Protein AF-A0A0P9PN88-F1 (afdb_monomer_lite)

Secondary structure (DSSP, 8-state):
----------------STTS------HHHHHHHHHHHHHHHHHTTHHHHHHHHHHS---SHHHHHHHHHHHHHHHHHHHHHHHHHHH-TT--SSHHHHHHHHHHHTHHHHHHHHHHHHHHHH-SS--HHHHHHHHHHHHHHHHHTT----

Organism: NCBI:txid317659

pLDDT: mean 83.41, std 21.28, range [32.78, 98.62]

InterPro domains:
  IPR007780 NAD-glutamate dehydrogenase, bacteria [PTHR43403] (40-148)
  IPR048381 NAD-specific glutamate dehydrogenase, C-terminal [PF21074] (40-139)

Foldseek 3Di:
DDDDDPPPDPPCPPPPPPPPPPDPDDPVVVVVLVVLLVLLCVVLVVVVVLVVLVPDDDPDPVSVVLSVSLNVLSSVLSVLLSVLLVPPPPADPDSNRSNVVSCVVLVVLSVQLVVLVVVVVPDPDDDSVSSVVSSVSSNVSSVVSVPDDD

Structure (mmCIF, N/CA/C/O backbone):
data_AF-A0A0P9PN88-F1
#
_entry.id   AF-A0A0P9PN88-F1
#
loop_
_atom_site.group_PDB
_atom_site.id
_atom_site.type_symbol
_atom_site.label_atom_id
_atom_site.label_alt_id
_atom_site.label_comp_id
_atom_site.label_asym_id
_atom_site.label_entity_id
_atom_site.label_seq_id
_atom_site.pdbx_PDB_ins_code
_atom_site.Cartn_x
_atom_site.Cartn_y
_atom_site.Cartn_z
_atom_site.occupancy
_atom_site.B_iso_or_equiv
_atom_site.auth_seq_id
_atom_site.auth_comp_id
_atom_site.auth_asym_id
_atom_site.auth_atom_id
_atom_site.pdbx_PDB_model_num
ATOM 1 N N . THR A 1 1 ? 8.823 7.599 50.286 1.00 41.50 1 THR A N 1
ATOM 2 C CA . THR A 1 1 ? 7.514 7.494 49.605 1.00 41.50 1 THR A CA 1
ATOM 3 C C . THR A 1 1 ? 7.696 8.053 48.212 1.00 41.50 1 THR A C 1
ATOM 5 O O . THR A 1 1 ? 7.601 9.258 48.009 1.00 41.50 1 THR A O 1
ATOM 8 N N . GLU A 1 2 ? 8.183 7.211 47.304 1.00 35.75 2 GLU A N 1
ATOM 9 C CA . GLU A 1 2 ? 8.768 7.644 46.033 1.00 35.75 2 GLU A CA 1
ATOM 10 C C . GLU A 1 2 ? 7.750 7.696 44.894 1.00 35.75 2 GLU A C 1
ATOM 12 O O . GLU A 1 2 ? 6.739 6.997 44.873 1.00 35.75 2 GLU A O 1
ATOM 17 N N . ARG A 1 3 ? 8.028 8.629 43.986 1.00 38.16 3 ARG A N 1
ATOM 18 C CA . ARG A 1 3 ? 7.167 9.147 42.932 1.00 38.16 3 ARG A CA 1
ATOM 19 C C . ARG A 1 3 ? 7.143 8.171 41.755 1.00 38.16 3 ARG A C 1
ATOM 21 O O . ARG A 1 3 ? 8.181 7.931 41.151 1.00 38.16 3 ARG A O 1
ATOM 28 N N . PHE A 1 4 ? 5.960 7.696 41.368 1.00 42.62 4 PHE A N 1
ATOM 29 C CA . PHE A 1 4 ? 5.752 7.086 40.052 1.00 42.62 4 PHE A CA 1
ATOM 30 C C . PHE A 1 4 ? 5.740 8.191 38.990 1.00 42.62 4 PHE A C 1
ATOM 32 O O . PHE A 1 4 ? 4.725 8.833 38.717 1.00 42.62 4 PHE A O 1
ATOM 39 N N . THR A 1 5 ? 6.907 8.449 38.415 1.00 45.62 5 THR A N 1
ATOM 40 C CA . THR A 1 5 ? 7.059 9.207 37.178 1.00 45.62 5 THR A CA 1
ATOM 41 C C . THR A 1 5 ? 6.416 8.418 36.037 1.00 45.62 5 THR A C 1
ATOM 43 O O . THR A 1 5 ? 6.749 7.261 35.793 1.00 45.62 5 THR A O 1
ATOM 46 N N . ARG A 1 6 ? 5.462 9.039 35.327 1.00 41.97 6 ARG A N 1
ATOM 47 C CA . ARG A 1 6 ? 4.918 8.518 34.065 1.00 41.97 6 ARG A CA 1
ATOM 48 C C . ARG A 1 6 ? 6.066 8.362 33.071 1.00 41.97 6 ARG A C 1
ATOM 50 O O . ARG A 1 6 ? 6.491 9.336 32.451 1.00 41.97 6 ARG A O 1
ATOM 57 N N . GLN A 1 7 ? 6.547 7.140 32.909 1.00 38.25 7 GLN A N 1
ATOM 58 C CA . GLN A 1 7 ? 7.427 6.771 31.817 1.00 38.25 7 GLN A CA 1
ATOM 59 C C . GLN A 1 7 ? 6.564 6.759 30.548 1.00 38.25 7 GLN A C 1
ATOM 61 O O . GLN A 1 7 ? 5.828 5.814 30.277 1.00 38.25 7 GLN A O 1
ATOM 66 N N . ARG A 1 8 ? 6.576 7.872 29.804 1.00 41.56 8 ARG A N 1
ATOM 67 C CA . ARG A 1 8 ? 6.151 7.895 28.401 1.00 41.56 8 ARG A CA 1
ATOM 68 C C . ARG A 1 8 ? 7.091 6.937 27.670 1.00 41.56 8 ARG A C 1
ATOM 70 O O . ARG A 1 8 ? 8.232 7.299 27.400 1.00 41.56 8 ARG A O 1
ATOM 77 N N . LEU A 1 9 ? 6.641 5.709 27.422 1.00 37.56 9 LEU A N 1
ATOM 78 C CA . LEU A 1 9 ? 7.325 4.811 26.498 1.00 37.56 9 LEU A CA 1
ATOM 79 C C . LEU A 1 9 ? 7.391 5.528 25.139 1.00 37.56 9 LEU A C 1
ATOM 81 O O . LEU A 1 9 ? 6.346 5.984 24.661 1.00 37.56 9 LEU A O 1
ATOM 85 N N . PRO A 1 10 ? 8.573 5.693 24.527 1.00 37.22 10 PRO A N 1
ATOM 86 C CA . PRO A 1 10 ? 8.638 6.165 23.160 1.00 37.22 10 PRO A CA 1
ATOM 87 C C . PRO A 1 10 ? 8.051 5.056 22.285 1.00 37.22 10 PRO A C 1
ATOM 89 O O . PRO A 1 10 ? 8.602 3.960 22.211 1.00 37.22 10 PRO A O 1
ATOM 92 N N . VAL A 1 11 ? 6.915 5.322 21.639 1.00 45.56 11 VAL A N 1
ATOM 93 C CA . VAL A 1 11 ? 6.531 4.533 20.469 1.00 45.56 11 VAL A CA 1
ATOM 94 C C . VAL A 1 11 ? 7.600 4.846 19.433 1.00 45.56 11 VAL A C 1
ATOM 96 O O . VAL A 1 11 ? 7.681 5.973 18.943 1.00 45.56 11 VAL A O 1
ATOM 99 N N . VAL A 1 12 ? 8.496 3.892 19.197 1.00 43.44 12 VAL A N 1
ATOM 100 C CA . VAL A 1 12 ? 9.536 3.991 18.176 1.00 43.44 12 VAL A CA 1
ATOM 101 C C . VAL A 1 12 ? 8.835 3.882 16.823 1.00 43.44 12 VAL A C 1
ATOM 103 O O . VAL A 1 12 ? 8.759 2.815 16.229 1.00 43.44 12 VAL A O 1
ATOM 106 N N . PHE A 1 13 ? 8.252 4.988 16.363 1.00 45.16 13 PHE A N 1
ATOM 107 C CA . PHE A 1 13 ? 7.887 5.156 14.965 1.00 45.16 13 PHE A CA 1
ATOM 108 C C . PHE A 1 13 ? 9.185 5.393 14.207 1.00 45.16 13 PHE A C 1
ATOM 110 O O . PHE A 1 13 ? 9.856 6.410 14.402 1.00 45.16 13 PHE A O 1
ATOM 117 N N . HIS A 1 14 ? 9.577 4.415 13.398 1.00 41.38 14 HIS A N 1
ATOM 118 C CA . HIS A 1 14 ? 10.781 4.452 12.584 1.00 41.38 14 HIS A CA 1
ATOM 119 C C . HIS A 1 14 ? 10.613 5.500 11.469 1.00 41.38 14 HIS A C 1
ATOM 121 O O . HIS A 1 14 ? 10.381 5.177 10.311 1.00 41.38 14 HIS A O 1
ATOM 127 N N . ARG A 1 15 ? 10.719 6.793 11.802 1.00 45.56 15 ARG A N 1
ATOM 128 C CA . ARG A 1 15 ? 10.891 7.862 10.810 1.00 45.56 15 ARG A CA 1
ATOM 129 C C . ARG A 1 15 ? 12.302 7.761 10.241 1.00 45.56 15 ARG A C 1
ATOM 131 O O . ARG A 1 15 ? 13.207 8.425 10.733 1.00 45.56 15 ARG A O 1
ATOM 138 N N . GLN A 1 16 ? 12.498 6.929 9.224 1.00 39.25 16 GLN A N 1
ATOM 139 C CA . GLN A 1 16 ? 13.748 6.918 8.456 1.00 39.25 16 GLN A CA 1
ATOM 140 C C . GLN A 1 16 ? 13.543 7.192 6.960 1.00 39.25 16 GLN A C 1
ATOM 142 O O . GLN A 1 16 ? 14.419 6.933 6.145 1.00 39.25 16 GLN A O 1
ATOM 147 N N . THR A 1 17 ? 12.407 7.779 6.582 1.00 44.31 17 THR A N 1
ATOM 148 C CA . THR A 1 17 ? 12.044 7.990 5.170 1.00 44.31 17 THR A CA 1
ATOM 149 C C . THR A 1 17 ? 11.971 9.460 4.756 1.00 44.31 17 THR A C 1
ATOM 151 O O . THR A 1 17 ? 11.864 9.749 3.567 1.00 44.31 17 THR A O 1
ATOM 154 N N . ALA A 1 18 ? 12.111 10.405 5.693 1.00 37.12 18 ALA A N 1
ATOM 155 C CA . ALA A 1 18 ? 12.059 11.836 5.383 1.00 37.12 18 ALA A CA 1
ATOM 156 C C . ALA A 1 18 ? 13.317 12.369 4.665 1.00 37.12 18 ALA A C 1
ATOM 158 O O . ALA A 1 18 ? 13.242 13.415 4.030 1.00 37.12 18 ALA A O 1
ATOM 159 N N . ASP A 1 19 ? 14.447 11.656 4.716 1.00 36.88 19 ASP A N 1
ATOM 160 C CA . ASP A 1 19 ? 15.732 12.171 4.209 1.00 36.88 19 ASP A CA 1
ATOM 161 C C . ASP A 1 19 ? 16.070 11.729 2.771 1.00 36.88 19 ASP A C 1
ATOM 163 O O . ASP A 1 19 ? 17.021 12.222 2.171 1.00 36.88 19 ASP A O 1
ATOM 167 N N . LEU A 1 20 ? 15.283 10.830 2.165 1.00 41.12 20 LEU A N 1
ATOM 168 C CA . LEU A 1 20 ? 15.579 10.302 0.823 1.00 41.12 20 LEU A CA 1
ATOM 169 C C . LEU A 1 20 ? 14.996 11.128 -0.335 1.00 41.12 20 LEU A C 1
ATOM 171 O O . LEU A 1 20 ? 15.210 10.763 -1.490 1.00 41.12 20 LEU A O 1
ATOM 175 N N . LEU A 1 21 ? 14.288 12.236 -0.073 1.00 47.75 21 LEU A N 1
ATOM 176 C CA . LEU A 1 21 ? 13.632 13.000 -1.145 1.00 47.75 21 LEU A CA 1
ATOM 177 C C . LEU A 1 21 ? 13.856 14.515 -1.151 1.00 47.75 21 LEU A C 1
ATOM 179 O O . LEU A 1 21 ? 13.232 15.200 -1.961 1.00 47.75 21 LEU A O 1
ATOM 183 N N . GLN A 1 22 ? 14.766 15.066 -0.345 1.00 44.34 22 GLN A N 1
ATOM 184 C CA . GLN A 1 22 ? 15.138 16.476 -0.506 1.00 44.34 22 GLN A CA 1
ATOM 185 C C . GLN A 1 22 ? 16.145 16.634 -1.661 1.00 44.34 22 GLN A C 1
ATOM 187 O O . GLN A 1 22 ? 17.302 17.001 -1.475 1.00 44.34 22 GLN A O 1
ATOM 192 N N . VAL A 1 23 ? 15.705 16.347 -2.889 1.00 46.97 23 VAL A N 1
ATOM 193 C CA . VAL A 1 23 ? 16.434 16.754 -4.094 1.00 46.97 23 VAL A CA 1
ATOM 194 C C . VAL A 1 23 ? 16.028 18.202 -4.380 1.00 46.97 23 VAL A C 1
ATOM 196 O O . VAL A 1 23 ? 14.855 18.431 -4.681 1.00 46.97 23 VAL A O 1
ATOM 199 N N . PRO A 1 24 ? 16.928 19.203 -4.316 1.00 39.47 24 PRO A N 1
ATOM 200 C CA . PRO A 1 24 ? 16.623 20.513 -4.871 1.00 39.47 24 PRO A CA 1
ATOM 201 C C . PRO A 1 24 ? 16.484 20.343 -6.389 1.00 39.47 24 PRO A C 1
ATOM 203 O O . PRO A 1 24 ? 17.463 20.238 -7.126 1.00 39.47 24 PRO A O 1
ATOM 206 N N . GLY A 1 25 ? 15.242 20.214 -6.844 1.00 53.19 25 GLY A N 1
ATOM 207 C CA . GLY A 1 25 ? 14.872 19.979 -8.231 1.00 53.19 25 GLY A CA 1
ATOM 208 C C . GLY A 1 25 ? 13.934 21.072 -8.719 1.00 53.19 25 GLY A C 1
ATOM 209 O O . GLY A 1 25 ? 13.107 21.585 -7.972 1.00 53.19 25 GLY A O 1
ATOM 210 N N . ASN A 1 26 ? 14.077 21.441 -9.987 1.00 65.81 26 ASN A N 1
ATOM 211 C CA . ASN A 1 26 ? 13.123 22.296 -10.684 1.00 65.81 26 ASN A CA 1
ATOM 212 C C . ASN A 1 26 ? 11.687 21.737 -10.576 1.00 65.81 26 ASN A C 1
ATOM 214 O O . ASN A 1 26 ? 11.486 20.524 -10.541 1.00 65.81 26 ASN A O 1
ATOM 218 N N . VAL A 1 27 ? 10.691 22.631 -10.588 1.00 70.31 27 VAL A N 1
ATOM 219 C CA . VAL A 1 27 ? 9.254 22.297 -10.463 1.00 70.31 27 VAL A CA 1
ATOM 220 C C . VAL A 1 27 ? 8.826 21.183 -11.428 1.00 70.31 27 VAL A C 1
ATOM 222 O O . VAL A 1 27 ? 8.039 20.321 -11.055 1.00 70.31 27 VAL A O 1
ATOM 225 N N . GLN A 1 28 ? 9.409 21.137 -12.631 1.00 62.59 28 GLN A N 1
ATOM 226 C CA . GLN A 1 28 ? 9.116 20.097 -13.618 1.00 62.59 28 GLN A CA 1
ATOM 227 C C . GLN A 1 28 ? 9.527 18.688 -13.160 1.00 62.59 28 GLN A C 1
ATOM 229 O O . GLN A 1 28 ? 8.744 17.763 -13.307 1.00 62.59 28 GLN A O 1
ATOM 234 N N . ARG A 1 29 ? 10.711 18.502 -12.553 1.00 67.44 29 ARG A N 1
ATOM 235 C CA . ARG A 1 29 ? 11.129 17.172 -12.061 1.00 67.44 29 ARG A CA 1
ATOM 236 C C . ARG A 1 29 ? 10.285 16.706 -10.879 1.00 67.44 29 ARG A C 1
ATOM 238 O O . ARG A 1 29 ? 10.087 15.505 -10.729 1.00 67.44 29 ARG A O 1
ATOM 245 N N . ALA A 1 30 ? 9.806 17.639 -10.055 1.00 65.56 30 ALA A N 1
ATOM 246 C CA . ALA A 1 30 ? 8.870 17.327 -8.980 1.00 65.56 30 ALA A CA 1
ATOM 247 C C . ALA A 1 30 ? 7.515 16.873 -9.549 1.00 65.56 30 ALA A C 1
ATOM 249 O O . ALA A 1 30 ? 7.039 15.804 -9.178 1.00 65.56 30 ALA A O 1
ATOM 250 N N . ALA A 1 31 ? 6.965 17.613 -10.518 1.00 66.12 31 ALA A N 1
ATOM 251 C CA . ALA A 1 31 ? 5.720 17.253 -11.198 1.00 66.12 31 ALA A CA 1
ATOM 252 C C . ALA A 1 31 ? 5.823 15.899 -11.925 1.00 66.12 31 ALA A C 1
ATOM 254 O O . ALA A 1 31 ? 4.955 15.045 -11.768 1.00 66.12 31 ALA A O 1
ATOM 255 N N . ASP A 1 32 ? 6.917 15.651 -12.652 1.00 76.94 32 ASP A N 1
ATOM 256 C CA . ASP A 1 32 ? 7.159 14.364 -13.315 1.00 76.94 32 ASP A CA 1
ATOM 257 C C . ASP A 1 32 ? 7.247 13.212 -12.293 1.00 76.94 32 ASP A C 1
ATOM 259 O O . ASP A 1 32 ? 6.801 12.095 -12.559 1.00 76.94 32 ASP A O 1
ATOM 263 N N . GLY A 1 33 ? 7.817 13.477 -11.112 1.00 78.88 33 GLY A N 1
ATOM 264 C CA . GLY A 1 33 ? 7.874 12.532 -9.997 1.00 78.88 33 GLY A CA 1
ATOM 265 C C . GLY A 1 33 ? 6.495 12.193 -9.430 1.00 78.88 33 GLY A C 1
ATOM 266 O O . GLY A 1 33 ? 6.193 11.017 -9.229 1.00 78.88 33 GLY A O 1
ATOM 267 N N . GLU A 1 34 ? 5.644 13.198 -9.226 1.00 79.19 34 GLU A N 1
ATOM 268 C CA . GLU A 1 34 ? 4.265 13.017 -8.755 1.00 79.19 34 GLU A CA 1
ATOM 269 C C . GLU A 1 34 ? 3.409 12.240 -9.759 1.00 79.19 34 GLU A C 1
ATOM 271 O O . GLU A 1 34 ? 2.661 11.350 -9.359 1.00 79.19 34 GLU A O 1
ATOM 276 N N . VAL A 1 35 ? 3.566 12.506 -11.062 1.00 84.12 35 VAL A N 1
ATOM 277 C CA . VAL A 1 35 ? 2.885 11.739 -12.117 1.00 84.12 35 VAL A CA 1
ATOM 278 C C . VAL A 1 35 ? 3.290 10.266 -12.047 1.00 84.12 35 VAL A C 1
ATOM 280 O O . VAL A 1 35 ? 2.430 9.394 -11.980 1.00 84.12 35 VAL A O 1
ATOM 283 N N . ARG A 1 36 ? 4.592 9.966 -11.966 1.00 88.50 36 ARG A N 1
ATOM 284 C CA . ARG A 1 36 ? 5.088 8.578 -11.865 1.00 88.50 36 ARG A CA 1
ATOM 285 C C . ARG A 1 36 ? 4.548 7.859 -10.628 1.00 88.50 36 ARG A C 1
ATOM 287 O O . ARG A 1 36 ? 4.122 6.709 -10.732 1.00 88.50 36 ARG A O 1
ATOM 294 N N . LEU A 1 37 ? 4.529 8.544 -9.484 1.00 89.06 37 LEU A N 1
ATOM 295 C CA . LEU A 1 37 ? 3.949 8.026 -8.246 1.00 89.06 37 LEU A CA 1
ATOM 296 C C . LEU A 1 37 ? 2.446 7.748 -8.423 1.00 89.06 37 LEU A C 1
ATOM 298 O O . LEU A 1 37 ? 1.963 6.688 -8.021 1.00 89.06 37 LEU A O 1
ATOM 302 N N . GLY A 1 38 ? 1.715 8.662 -9.067 1.00 89.44 38 GLY A N 1
ATOM 303 C CA . GLY A 1 38 ? 0.290 8.532 -9.374 1.00 89.44 38 GLY A CA 1
ATOM 304 C C . GLY A 1 38 ? -0.045 7.355 -10.297 1.00 89.44 38 GLY A C 1
ATOM 305 O O . GLY A 1 38 ? -1.027 6.651 -10.046 1.00 89.44 38 GLY A O 1
ATOM 306 N N . ASN A 1 39 ? 0.785 7.081 -11.309 1.00 94.12 39 ASN A N 1
ATOM 307 C CA . ASN A 1 39 ? 0.597 5.941 -12.215 1.00 94.12 39 ASN A CA 1
ATOM 308 C C . ASN A 1 39 ? 0.718 4.608 -11.460 1.00 94.12 39 ASN A C 1
ATOM 310 O O . ASN A 1 39 ? -0.147 3.743 -11.599 1.00 94.12 39 ASN A O 1
ATOM 314 N N . VAL A 1 40 ? 1.731 4.467 -10.594 1.00 96.06 40 VAL A N 1
ATOM 315 C CA . VAL A 1 40 ? 1.878 3.294 -9.711 1.00 96.06 40 VAL A CA 1
ATOM 316 C C . VAL A 1 40 ? 0.677 3.164 -8.776 1.00 96.06 40 VAL A C 1
ATOM 318 O O . VAL A 1 40 ? 0.105 2.082 -8.645 1.00 96.06 40 VAL A O 1
ATOM 321 N N . GLY A 1 41 ? 0.266 4.275 -8.158 1.00 96.06 41 GLY A N 1
ATOM 322 C CA . GLY A 1 41 ? -0.864 4.293 -7.234 1.00 96.06 41 GLY A CA 1
ATOM 323 C C . GLY A 1 41 ? -2.172 3.844 -7.881 1.00 96.06 41 GLY A C 1
ATOM 324 O O . GLY A 1 41 ? -2.942 3.107 -7.267 1.00 96.06 41 GLY A O 1
ATOM 325 N N . SER A 1 42 ? -2.384 4.235 -9.137 1.00 95.94 42 SER A N 1
ATOM 326 C CA . SER A 1 42 ? -3.558 3.851 -9.922 1.00 95.94 42 SER A CA 1
ATOM 327 C C . SER A 1 42 ? -3.504 2.383 -10.352 1.00 95.94 42 SER A C 1
ATOM 329 O O . SER A 1 42 ? -4.480 1.662 -10.181 1.00 95.94 42 SER A O 1
ATOM 331 N N . ALA A 1 43 ? -2.363 1.902 -10.857 1.00 96.94 43 ALA A N 1
ATOM 332 C CA . ALA A 1 43 ? -2.228 0.529 -11.358 1.00 96.94 43 ALA A CA 1
ATOM 333 C C . ALA A 1 43 ? -2.342 -0.559 -10.270 1.00 96.94 43 ALA A C 1
ATOM 335 O O . ALA A 1 43 ? -2.632 -1.721 -10.576 1.00 96.94 43 ALA A O 1
ATOM 336 N N . LEU A 1 44 ? -2.089 -0.189 -9.012 1.00 98.00 44 LEU A N 1
ATOM 337 C CA . LEU A 1 44 ? -2.136 -1.072 -7.846 1.00 98.00 44 LEU A CA 1
ATOM 338 C C . LEU A 1 44 ? -3.308 -0.763 -6.901 1.00 98.00 44 LEU A C 1
ATOM 340 O O . LEU A 1 44 ? -3.332 -1.299 -5.796 1.00 98.00 44 LEU A O 1
ATOM 344 N N . ASP A 1 45 ? -4.261 0.090 -7.296 1.00 98.25 45 ASP A N 1
ATOM 345 C CA . ASP A 1 45 ? -5.409 0.497 -6.465 1.00 98.25 45 ASP A CA 1
ATOM 346 C C . ASP A 1 45 ? -5.019 1.059 -5.075 1.00 98.25 45 ASP A C 1
ATOM 348 O O . ASP A 1 45 ? -5.803 1.033 -4.119 1.00 98.25 45 ASP A O 1
ATOM 352 N N . ILE A 1 46 ? -3.812 1.624 -4.948 1.00 98.19 46 ILE A N 1
ATOM 353 C CA . ILE A 1 46 ? -3.297 2.181 -3.686 1.00 98.19 46 ILE A CA 1
ATOM 354 C C . ILE A 1 46 ? -4.109 3.412 -3.278 1.00 98.19 46 ILE A C 1
ATOM 356 O O . ILE A 1 46 ? -4.388 3.608 -2.096 1.00 98.19 46 ILE A O 1
ATOM 360 N N . THR A 1 47 ? -4.569 4.214 -4.242 1.00 96.12 47 THR A N 1
ATOM 361 C CA . THR A 1 47 ? -5.448 5.360 -3.962 1.00 96.12 47 THR A CA 1
ATOM 362 C C . THR A 1 47 ? -6.749 4.922 -3.294 1.00 96.12 47 THR A C 1
ATOM 364 O O . THR A 1 47 ? -7.170 5.537 -2.315 1.00 96.12 47 THR A O 1
ATOM 367 N N . TRP A 1 48 ? -7.365 3.837 -3.773 1.00 97.50 48 TRP A N 1
ATOM 368 C CA . TRP A 1 48 ? -8.547 3.267 -3.128 1.00 97.50 48 TRP A CA 1
ATOM 369 C C . TRP A 1 48 ? -8.209 2.751 -1.725 1.00 97.50 48 TRP A C 1
ATOM 371 O O . TRP A 1 48 ? -8.948 3.009 -0.776 1.00 97.50 48 TRP A O 1
ATOM 381 N N . TYR A 1 49 ? -7.076 2.066 -1.565 1.00 98.19 49 TYR A N 1
ATOM 382 C CA . TYR A 1 49 ? -6.673 1.504 -0.277 1.00 98.19 49 TYR A CA 1
ATOM 383 C C . TYR A 1 49 ? -6.418 2.589 0.784 1.00 98.19 49 TYR A C 1
ATOM 385 O O . TYR A 1 49 ? -6.901 2.490 1.912 1.00 98.19 49 TYR A O 1
ATOM 393 N N . LEU A 1 50 ? -5.762 3.689 0.407 1.00 97.38 50 LEU A N 1
ATOM 394 C CA . LEU A 1 50 ? -5.571 4.861 1.268 1.00 97.38 50 LEU A CA 1
ATOM 395 C C . LEU A 1 50 ? -6.895 5.510 1.689 1.00 97.38 50 LEU A C 1
ATOM 397 O O . LEU A 1 50 ? -7.004 5.998 2.820 1.00 97.38 50 LEU A O 1
ATOM 401 N N . GLN A 1 51 ? -7.907 5.513 0.815 1.00 96.94 51 GLN A N 1
ATOM 402 C CA . GLN A 1 51 ? -9.250 5.970 1.182 1.00 96.94 51 GLN A CA 1
ATOM 403 C C . GLN A 1 51 ? -9.856 5.066 2.256 1.00 96.94 51 GLN A C 1
ATOM 405 O O . GLN A 1 51 ? -10.381 5.578 3.241 1.00 96.94 51 GLN A O 1
ATOM 410 N N . GLN A 1 52 ? -9.709 3.744 2.127 1.00 97.19 52 GLN A N 1
ATOM 411 C CA . GLN A 1 52 ? -10.191 2.797 3.133 1.00 97.19 52 GLN A CA 1
ATOM 412 C C . GLN A 1 52 ? -9.514 3.002 4.496 1.00 97.19 52 GLN A C 1
ATOM 414 O O . GLN A 1 52 ? -10.203 3.137 5.507 1.00 97.19 52 GLN A O 1
ATOM 419 N N . ILE A 1 53 ? -8.181 3.147 4.523 1.00 97.06 53 ILE A N 1
ATOM 420 C CA . ILE A 1 53 ? -7.446 3.479 5.755 1.00 97.06 53 ILE A CA 1
ATOM 421 C C . ILE A 1 53 ? -7.960 4.795 6.343 1.00 97.06 53 ILE A C 1
ATOM 423 O O . ILE A 1 53 ? -8.189 4.887 7.544 1.00 97.06 53 ILE A O 1
ATOM 427 N N . SER A 1 54 ? -8.166 5.821 5.516 1.00 95.56 54 SER A N 1
ATOM 428 C CA . SER A 1 54 ? -8.631 7.138 5.974 1.00 95.56 54 SER A CA 1
ATOM 429 C C . SER A 1 54 ? -10.048 7.100 6.554 1.00 95.56 54 SER A C 1
ATOM 431 O O . SER A 1 54 ? -10.357 7.871 7.465 1.00 95.56 54 SER A O 1
ATOM 433 N N . SER A 1 55 ? -10.888 6.190 6.062 1.00 94.88 55 SER A N 1
ATOM 434 C CA . SER A 1 55 ? -12.259 5.973 6.524 1.00 94.88 55 SER A CA 1
ATOM 435 C C . SER A 1 55 ? -12.371 5.071 7.756 1.00 94.88 55 SER A C 1
ATOM 437 O O . SER A 1 55 ? -13.462 4.990 8.321 1.00 94.88 55 SER A O 1
ATOM 439 N N . LEU A 1 56 ? -11.281 4.440 8.216 1.00 94.94 56 LEU A N 1
ATOM 440 C CA . LEU A 1 56 ? -11.294 3.636 9.441 1.00 94.94 56 LEU A CA 1
ATOM 441 C C . LEU A 1 56 ? -11.804 4.456 10.641 1.00 94.94 56 LEU A C 1
ATOM 443 O O . LEU A 1 56 ? -11.260 5.542 10.897 1.00 94.94 56 LEU A O 1
ATOM 447 N N . PRO A 1 57 ? -12.804 3.954 11.394 1.00 94.88 57 PRO A N 1
ATOM 448 C CA . PRO A 1 57 ? -13.277 4.595 12.614 1.00 94.88 57 PRO A CA 1
ATOM 449 C C . PRO A 1 57 ? -12.159 4.738 13.648 1.00 94.88 57 PRO A C 1
ATOM 451 O O . PRO A 1 57 ? -11.346 3.837 13.834 1.00 94.88 57 PRO A O 1
ATOM 454 N N . VAL A 1 58 ? -12.143 5.874 14.345 1.00 96.56 58 VAL A N 1
ATOM 455 C CA . VAL A 1 58 ? -11.189 6.155 15.422 1.00 96.56 58 VAL A CA 1
ATOM 456 C C . VAL A 1 58 ? -11.963 6.379 16.710 1.00 96.56 58 VAL A C 1
ATOM 458 O O . VAL A 1 58 ? -12.608 7.407 16.891 1.00 96.56 58 VAL A O 1
ATOM 461 N N . GLU A 1 59 ? -11.870 5.419 17.616 1.00 96.88 59 GLU A N 1
ATOM 462 C CA . GLU A 1 59 ? -12.540 5.410 18.917 1.00 96.88 59 GLU A CA 1
ATOM 463 C C . GLU A 1 59 ? -11.594 5.827 20.049 1.00 96.88 59 GLU A C 1
ATOM 465 O O . GLU A 1 59 ? -12.031 6.198 21.138 1.00 96.88 59 GLU A O 1
ATOM 470 N N . ASN A 1 60 ? -10.278 5.767 19.816 1.00 96.00 60 ASN A N 1
ATOM 471 C CA . ASN A 1 60 ? -9.268 6.142 20.801 1.00 96.00 60 ASN A CA 1
ATOM 472 C C . ASN A 1 60 ? -7.965 6.660 20.163 1.00 96.00 60 ASN A C 1
ATOM 474 O O . ASN A 1 60 ? -7.734 6.560 18.959 1.00 96.00 60 ASN A O 1
ATOM 478 N N . ASN A 1 61 ? -7.075 7.200 21.002 1.00 96.44 61 ASN A N 1
ATOM 479 C CA . ASN A 1 61 ? -5.803 7.778 20.558 1.00 96.44 61 ASN A CA 1
ATOM 480 C C . ASN A 1 61 ? -4.860 6.760 19.886 1.00 96.44 61 ASN A C 1
ATOM 482 O O . ASN A 1 61 ? -4.113 7.123 18.985 1.00 96.44 61 ASN A O 1
ATOM 486 N N . TRP A 1 62 ? -4.879 5.489 20.294 1.00 97.06 62 TRP A N 1
ATOM 487 C CA . TRP A 1 62 ? -4.015 4.461 19.700 1.00 97.06 62 TRP A CA 1
ATOM 488 C C . TRP A 1 62 ? -4.451 4.098 18.285 1.00 97.06 62 TRP A C 1
ATOM 490 O O . TRP A 1 62 ? -3.610 3.928 17.411 1.00 97.06 62 TRP A O 1
ATOM 500 N N . GLN A 1 63 ? -5.757 4.056 18.039 1.00 97.38 63 GLN A N 1
ATOM 501 C CA . GLN A 1 63 ? -6.316 3.877 16.702 1.00 97.38 63 GLN A CA 1
ATOM 502 C C . GLN A 1 63 ? -5.996 5.069 15.788 1.00 97.38 63 GLN A C 1
ATOM 504 O O . GLN A 1 63 ? -5.679 4.875 14.613 1.00 97.38 63 GLN A O 1
ATOM 509 N N . ALA A 1 64 ? -5.991 6.296 16.323 1.00 96.88 64 ALA A N 1
ATOM 510 C CA . ALA A 1 64 ? -5.538 7.469 15.572 1.00 96.88 64 ALA A CA 1
ATOM 511 C C . ALA A 1 64 ? -4.075 7.313 15.121 1.00 96.88 64 ALA A C 1
ATOM 513 O O . ALA A 1 64 ? -3.779 7.488 13.939 1.00 96.88 64 ALA A O 1
ATOM 514 N N . LEU A 1 65 ? -3.195 6.911 16.046 1.00 97.56 65 LEU A N 1
ATOM 515 C CA . LEU A 1 65 ? -1.775 6.665 15.775 1.00 97.56 65 LEU A CA 1
ATOM 516 C C . LEU A 1 65 ? -1.562 5.516 14.783 1.00 97.56 65 LEU A C 1
ATOM 518 O O . LEU A 1 65 ? -0.761 5.645 13.867 1.00 97.56 65 LEU A O 1
ATOM 522 N N . ALA A 1 66 ? -2.297 4.411 14.920 1.00 96.81 66 ALA A N 1
ATOM 523 C CA . ALA A 1 66 ? -2.205 3.290 13.988 1.00 96.81 66 ALA A CA 1
ATOM 524 C C . ALA A 1 66 ? -2.632 3.695 12.567 1.00 96.81 66 ALA A C 1
ATOM 526 O O . ALA A 1 66 ? -1.985 3.324 11.596 1.00 96.81 66 ALA A O 1
ATOM 527 N N . ARG A 1 67 ? -3.682 4.515 12.434 1.00 97.50 67 ARG A N 1
ATOM 528 C CA . ARG A 1 67 ? -4.154 5.005 11.130 1.00 97.50 67 ARG A CA 1
ATOM 529 C C . ARG A 1 67 ? -3.178 5.987 10.481 1.00 97.50 67 ARG A C 1
ATOM 531 O O . ARG A 1 67 ? -3.096 6.059 9.260 1.00 97.50 67 ARG A O 1
ATOM 538 N N . GLU A 1 68 ? -2.472 6.787 11.275 1.00 97.81 68 GLU A N 1
ATOM 539 C CA . GLU A 1 68 ? -1.360 7.610 10.788 1.00 97.81 68 GLU A CA 1
ATOM 540 C C . GLU A 1 68 ? -0.211 6.728 10.297 1.00 97.81 68 GLU A C 1
ATOM 542 O O . GLU A 1 68 ? 0.160 6.833 9.133 1.00 97.81 68 GLU A O 1
ATOM 547 N N . ALA A 1 69 ? 0.229 5.778 11.123 1.00 97.50 69 ALA A N 1
ATOM 548 C CA . ALA A 1 69 ? 1.295 4.842 10.782 1.00 97.50 69 ALA A CA 1
ATOM 549 C C . ALA A 1 69 ? 1.009 4.063 9.492 1.00 97.50 69 ALA A C 1
ATOM 551 O O . ALA A 1 69 ? 1.860 3.990 8.616 1.00 97.50 69 ALA A O 1
ATOM 552 N N . PHE A 1 70 ? -0.215 3.555 9.323 1.00 98.25 70 PHE A N 1
ATOM 553 C CA . PHE A 1 70 ? -0.581 2.838 8.105 1.00 98.25 70 PHE A CA 1
ATOM 554 C C . PHE A 1 70 ? -0.504 3.709 6.850 1.00 98.25 70 PHE A C 1
ATOM 556 O O . PHE A 1 70 ? -0.119 3.204 5.800 1.00 98.25 70 PHE A O 1
ATOM 563 N N . ARG A 1 71 ? -0.861 4.997 6.935 1.00 98.06 71 ARG A N 1
ATOM 564 C CA . ARG A 1 71 ? -0.756 5.916 5.790 1.00 98.06 71 ARG A CA 1
ATOM 565 C C . ARG A 1 71 ? 0.700 6.223 5.454 1.00 98.06 71 ARG A C 1
ATOM 567 O O . ARG A 1 71 ? 1.038 6.235 4.275 1.00 98.06 71 ARG A O 1
ATOM 574 N N . ASP A 1 72 ? 1.534 6.423 6.470 1.00 96.88 72 ASP A N 1
ATOM 575 C CA . ASP A 1 72 ? 2.971 6.657 6.296 1.00 96.88 72 ASP A CA 1
ATOM 576 C C . ASP A 1 72 ? 3.659 5.438 5.662 1.00 96.88 72 ASP A C 1
ATOM 578 O O . ASP A 1 72 ? 4.443 5.582 4.722 1.00 96.88 72 ASP A O 1
ATOM 582 N N . ASP A 1 73 ? 3.315 4.232 6.122 1.00 97.56 73 ASP A N 1
ATOM 583 C CA . ASP A 1 73 ? 3.819 2.982 5.553 1.00 97.56 73 ASP A CA 1
ATOM 584 C C . ASP A 1 73 ? 3.433 2.853 4.074 1.00 97.56 73 ASP A C 1
ATOM 586 O O . ASP A 1 73 ? 4.285 2.548 3.241 1.00 97.56 73 ASP A O 1
ATOM 590 N N . VAL A 1 74 ? 2.170 3.121 3.727 1.00 98.06 74 VAL A N 1
ATOM 591 C CA . VAL A 1 74 ? 1.683 3.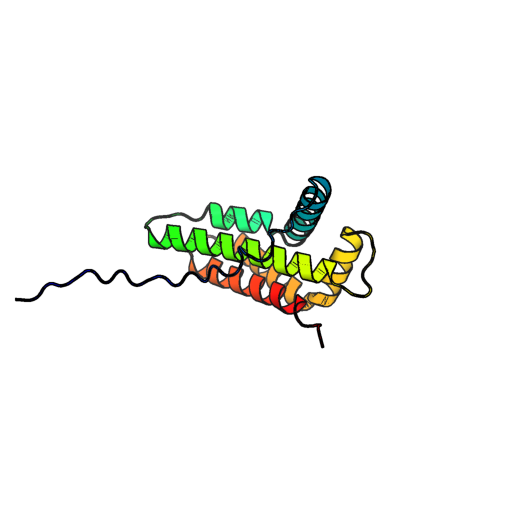016 2.342 1.00 98.06 74 VAL A CA 1
ATOM 592 C C . VAL A 1 74 ? 2.339 4.053 1.424 1.00 98.06 74 VAL A C 1
ATOM 594 O O . VAL A 1 74 ? 2.721 3.699 0.307 1.00 98.06 74 VAL A O 1
ATOM 597 N N . ASP A 1 75 ? 2.531 5.301 1.874 1.00 96.19 75 ASP A N 1
ATOM 598 C CA . ASP A 1 75 ? 3.283 6.313 1.107 1.00 96.19 75 ASP A CA 1
ATOM 599 C C . ASP A 1 75 ? 4.704 5.822 0.810 1.00 96.19 75 ASP A C 1
ATOM 601 O O . ASP A 1 75 ? 5.155 5.851 -0.340 1.00 96.19 75 ASP A O 1
ATOM 605 N N . TRP A 1 76 ? 5.398 5.296 1.822 1.00 95.94 76 TRP A N 1
ATOM 606 C CA . TRP A 1 76 ? 6.737 4.760 1.619 1.00 95.94 76 TRP A CA 1
ATOM 607 C C . TRP A 1 76 ? 6.749 3.548 0.678 1.00 95.94 76 TRP A C 1
ATOM 609 O O . TRP A 1 76 ? 7.587 3.491 -0.225 1.00 95.94 76 TRP A O 1
ATOM 619 N N . GLN A 1 77 ? 5.816 2.606 0.835 1.00 98.00 77 GLN A N 1
ATOM 620 C CA . GLN A 1 77 ? 5.710 1.417 -0.018 1.00 98.00 77 GLN A CA 1
ATOM 621 C C . GLN A 1 77 ? 5.477 1.803 -1.485 1.00 98.00 77 GLN A C 1
ATOM 623 O O . GLN A 1 77 ? 6.160 1.297 -2.377 1.00 98.00 77 GLN A O 1
ATOM 628 N N . GLN A 1 78 ? 4.578 2.755 -1.750 1.00 97.50 78 GLN A N 1
ATOM 629 C CA . GLN A 1 78 ? 4.306 3.247 -3.101 1.00 97.50 78 GLN A CA 1
ATOM 630 C C . GLN A 1 78 ? 5.542 3.911 -3.726 1.00 97.50 78 GLN A C 1
ATOM 632 O O . GLN A 1 78 ? 5.846 3.690 -4.903 1.00 97.50 78 GLN A O 1
ATOM 637 N N . ARG A 1 79 ? 6.300 4.688 -2.943 1.00 95.25 79 ARG A N 1
ATOM 638 C CA . ARG A 1 79 ? 7.570 5.277 -3.397 1.00 95.25 79 ARG A CA 1
ATOM 639 C C . ARG A 1 79 ? 8.621 4.213 -3.678 1.00 95.25 79 ARG A C 1
ATOM 641 O O . ARG A 1 79 ? 9.291 4.302 -4.702 1.00 95.25 79 ARG A O 1
ATOM 648 N N . ALA A 1 80 ? 8.749 3.205 -2.819 1.00 94.56 80 ALA A N 1
ATOM 649 C CA . ALA A 1 80 ? 9.684 2.101 -3.012 1.00 94.56 80 ALA A CA 1
ATOM 650 C C . ALA A 1 80 ? 9.397 1.339 -4.318 1.00 94.56 80 ALA A C 1
ATOM 652 O O . ALA A 1 80 ? 10.316 1.106 -5.103 1.00 94.56 80 ALA A O 1
ATOM 653 N N . ILE A 1 81 ? 8.124 1.044 -4.600 1.00 96.44 81 ILE A N 1
ATOM 654 C CA . ILE A 1 81 ? 7.697 0.445 -5.874 1.00 96.44 81 ILE A CA 1
ATOM 655 C C . ILE A 1 81 ? 8.031 1.377 -7.043 1.00 96.44 81 ILE A C 1
ATOM 657 O O . ILE A 1 81 ? 8.620 0.947 -8.029 1.00 96.44 81 ILE A O 1
ATOM 661 N N . THR A 1 82 ? 7.723 2.671 -6.922 1.00 95.50 82 THR A N 1
ATOM 662 C CA . THR A 1 82 ? 8.009 3.661 -7.975 1.00 95.50 82 THR A CA 1
ATOM 663 C C . THR A 1 82 ? 9.502 3.734 -8.293 1.00 95.50 82 THR A C 1
ATOM 665 O O . THR A 1 82 ? 9.884 3.747 -9.461 1.00 95.50 82 THR A O 1
ATOM 668 N N . VAL A 1 83 ? 10.363 3.737 -7.274 1.00 93.56 83 VAL A N 1
ATOM 669 C CA . VAL A 1 83 ? 11.820 3.701 -7.454 1.00 93.56 83 VAL A CA 1
ATOM 670 C C . VAL A 1 83 ? 12.245 2.415 -8.161 1.00 93.56 83 VAL A C 1
ATOM 672 O O . VAL A 1 83 ? 13.005 2.498 -9.122 1.00 93.56 83 VAL A O 1
ATOM 675 N N . SER A 1 84 ? 11.714 1.259 -7.753 1.00 94.19 84 SER A N 1
ATOM 676 C CA . SER A 1 84 ? 12.008 -0.029 -8.395 1.00 94.19 84 SER A CA 1
ATOM 677 C C . SER A 1 84 ? 11.641 -0.032 -9.887 1.00 94.19 84 SER A C 1
ATOM 679 O O . SER A 1 84 ? 12.475 -0.375 -10.723 1.00 94.19 84 SER A O 1
ATOM 681 N N . VAL A 1 85 ? 10.448 0.461 -10.245 1.00 94.88 85 VAL A N 1
ATOM 682 C CA . VAL A 1 85 ? 10.006 0.622 -11.644 1.00 94.88 85 VAL A CA 1
ATOM 683 C C . VAL A 1 85 ? 10.991 1.501 -12.427 1.00 94.88 85 VAL A C 1
ATOM 685 O O . VAL A 1 85 ? 11.422 1.162 -13.532 1.00 94.88 85 VAL A O 1
ATOM 688 N N . LEU A 1 86 ? 11.397 2.639 -11.857 1.00 91.50 86 LEU A N 1
ATOM 689 C CA . LEU A 1 86 ? 12.300 3.584 -12.521 1.00 91.50 86 LEU A CA 1
ATOM 690 C C . LEU A 1 86 ? 13.739 3.065 -12.652 1.00 91.50 86 LEU A C 1
ATOM 692 O O . LEU A 1 86 ? 14.436 3.475 -13.578 1.00 91.50 86 LEU A O 1
ATOM 696 N N . GLN A 1 87 ? 14.179 2.173 -11.765 1.00 91.19 87 GLN A N 1
ATOM 697 C CA . GLN A 1 87 ? 15.537 1.621 -11.748 1.00 91.19 87 GLN A CA 1
ATOM 698 C C . GLN A 1 87 ? 15.713 0.352 -12.594 1.00 91.19 87 GLN A C 1
ATOM 700 O O . GLN A 1 87 ? 16.827 -0.158 -12.682 1.00 91.19 87 GLN A O 1
ATOM 705 N N . MET A 1 88 ? 14.664 -0.140 -13.266 1.00 91.19 88 MET A N 1
ATOM 706 C CA . MET A 1 88 ? 14.798 -1.270 -14.194 1.00 91.19 88 MET A CA 1
ATOM 707 C C . MET A 1 88 ? 15.846 -0.967 -15.278 1.00 91.19 88 MET A C 1
ATOM 709 O O . MET A 1 88 ? 15.695 0.010 -16.023 1.00 91.19 88 MET A O 1
ATOM 713 N N . ALA A 1 89 ? 16.871 -1.820 -15.381 1.00 84.44 89 ALA A N 1
ATOM 714 C CA . ALA A 1 89 ? 17.996 -1.648 -16.304 1.00 84.44 89 ALA A CA 1
ATOM 715 C C . ALA A 1 89 ? 17.552 -1.607 -17.779 1.00 84.44 89 ALA A C 1
ATOM 717 O O . ALA A 1 89 ? 17.922 -0.684 -18.499 1.00 84.44 89 ALA A O 1
ATOM 718 N N . ASP A 1 90 ? 16.671 -2.530 -18.185 1.00 84.25 90 ASP A N 1
ATOM 719 C CA . ASP A 1 90 ? 16.203 -2.690 -19.573 1.00 84.25 90 ASP A CA 1
ATOM 720 C C . ASP A 1 90 ? 14.716 -2.327 -19.754 1.00 84.25 90 ASP A C 1
ATOM 722 O O . ASP A 1 90 ? 14.008 -2.870 -20.603 1.00 84.25 90 ASP A O 1
ATOM 726 N N . GLY A 1 91 ? 14.199 -1.421 -18.919 1.00 87.06 91 GLY A N 1
ATOM 727 C CA . GLY A 1 91 ? 12.803 -0.991 -19.008 1.00 87.06 91 GLY A CA 1
ATOM 728 C C . GLY A 1 91 ? 12.532 -0.048 -20.201 1.00 87.06 91 GLY A C 1
ATOM 729 O O . GLY A 1 91 ? 13.387 0.777 -20.538 1.00 87.06 91 GLY A O 1
ATOM 730 N N . PRO A 1 92 ? 11.323 -0.067 -20.792 1.00 92.31 92 PRO A N 1
ATOM 731 C CA . PRO A 1 92 ? 10.865 0.940 -21.758 1.00 92.31 92 PRO A CA 1
ATOM 732 C C . PRO A 1 92 ? 11.067 2.389 -21.283 1.00 92.31 92 PRO A C 1
ATOM 734 O O . PRO A 1 92 ? 11.067 2.655 -20.084 1.00 92.31 92 PRO A O 1
ATOM 737 N N . SER A 1 93 ? 11.211 3.355 -22.196 1.00 89.25 93 SER A N 1
ATOM 738 C CA . SER A 1 93 ? 11.280 4.781 -21.823 1.00 89.25 93 SER A CA 1
ATOM 739 C C . SER A 1 93 ? 9.937 5.323 -21.330 1.00 89.25 93 SER A C 1
ATOM 741 O O . SER A 1 93 ? 9.902 6.145 -20.415 1.00 89.25 93 SER A O 1
ATOM 743 N N . GLU A 1 94 ? 8.843 4.846 -21.927 1.00 91.69 94 GLU A N 1
ATOM 744 C CA . GLU A 1 94 ? 7.480 5.223 -21.560 1.00 91.69 94 GLU A CA 1
ATOM 745 C C . GLU A 1 94 ? 7.083 4.607 -20.220 1.00 91.69 94 GLU A C 1
ATOM 747 O O . GLU A 1 94 ? 7.205 3.396 -20.016 1.00 91.69 94 GLU A O 1
ATOM 752 N N . ILE A 1 95 ? 6.582 5.448 -19.312 1.00 90.50 95 ILE A N 1
ATOM 753 C CA . ILE A 1 95 ? 6.302 5.054 -17.927 1.00 90.50 95 ILE A CA 1
ATOM 754 C C . ILE A 1 95 ? 5.249 3.948 -17.837 1.00 90.50 95 ILE A C 1
ATOM 756 O O . ILE A 1 95 ? 5.431 3.011 -17.066 1.00 90.50 95 ILE A O 1
ATOM 760 N N . ASP A 1 96 ? 4.199 4.007 -18.655 1.00 91.94 96 ASP A N 1
ATOM 761 C CA . ASP A 1 96 ? 3.115 3.022 -18.616 1.00 91.94 96 ASP A CA 1
ATOM 762 C C . ASP A 1 96 ? 3.585 1.653 -19.113 1.00 91.94 96 ASP A C 1
ATOM 764 O O . ASP A 1 96 ? 3.289 0.628 -18.500 1.00 91.94 96 ASP A O 1
ATOM 768 N N . ALA A 1 97 ? 4.392 1.630 -20.178 1.00 94.69 97 ALA A N 1
ATOM 769 C CA . ALA A 1 97 ? 4.987 0.398 -20.690 1.00 94.69 97 ALA A CA 1
ATOM 770 C C . ALA A 1 97 ? 6.008 -0.189 -19.701 1.00 94.69 97 ALA A C 1
ATOM 772 O O . ALA A 1 97 ? 6.066 -1.402 -19.505 1.00 94.69 97 ALA A O 1
ATOM 773 N N . ARG A 1 98 ? 6.795 0.670 -19.044 1.00 95.62 98 ARG A N 1
ATOM 774 C CA . ARG A 1 98 ? 7.751 0.262 -18.010 1.00 95.62 98 ARG A CA 1
ATOM 775 C C . ARG A 1 98 ? 7.055 -0.304 -16.777 1.00 95.62 98 ARG A C 1
ATOM 777 O O . ARG A 1 98 ? 7.462 -1.354 -16.290 1.00 95.62 98 ARG A O 1
ATOM 784 N N . LEU A 1 99 ? 5.989 0.342 -16.310 1.00 96.31 99 LEU A N 1
ATOM 785 C CA . LEU A 1 99 ? 5.170 -0.149 -15.206 1.00 96.31 99 LEU A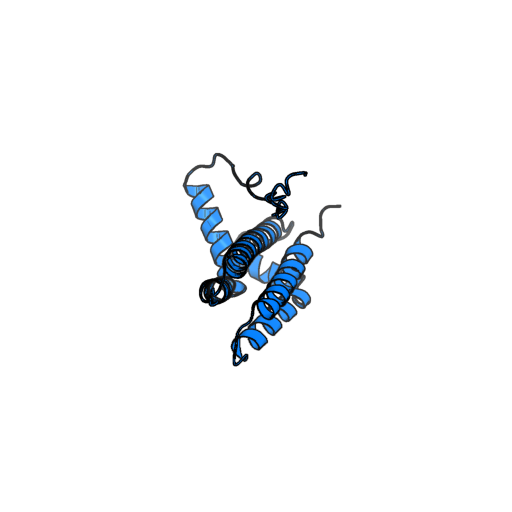 CA 1
ATOM 786 C C . LEU A 1 99 ? 4.510 -1.487 -15.552 1.00 96.31 99 LEU A C 1
ATOM 788 O O . LEU A 1 99 ? 4.541 -2.398 -14.732 1.00 96.31 99 LEU A O 1
ATOM 792 N N . ALA A 1 100 ? 3.965 -1.638 -16.762 1.00 96.38 100 ALA A N 1
ATOM 793 C CA . ALA A 1 100 ? 3.387 -2.905 -17.208 1.00 96.38 100 ALA A CA 1
ATOM 794 C C . ALA A 1 100 ? 4.412 -4.052 -17.167 1.00 96.38 100 ALA A C 1
ATOM 796 O O . ALA A 1 100 ? 4.116 -5.109 -16.611 1.00 96.38 100 ALA A O 1
ATOM 797 N N . LEU A 1 101 ? 5.630 -3.819 -17.671 1.00 96.62 101 LEU A N 1
ATOM 798 C CA . LEU A 1 101 ? 6.714 -4.804 -17.615 1.00 96.62 101 LEU A CA 1
ATOM 799 C C . LEU A 1 101 ? 7.123 -5.133 -16.172 1.00 96.62 101 LEU A C 1
ATOM 801 O O . LEU A 1 101 ? 7.343 -6.296 -15.846 1.00 96.62 101 LEU A O 1
ATOM 805 N N . TRP A 1 102 ? 7.207 -4.129 -15.293 1.00 97.00 102 TRP A N 1
ATOM 806 C CA . TRP A 1 102 ? 7.501 -4.357 -13.877 1.00 97.00 102 TRP A CA 1
ATOM 807 C C . TRP A 1 102 ? 6.434 -5.243 -13.224 1.00 97.00 102 TRP A C 1
ATOM 809 O O . TRP A 1 102 ? 6.752 -6.229 -12.567 1.00 97.00 102 TRP A O 1
ATOM 819 N N . LEU A 1 103 ? 5.153 -4.943 -13.452 1.00 97.19 103 LEU A N 1
ATOM 820 C CA . LEU A 1 103 ? 4.050 -5.739 -12.910 1.00 97.19 103 LEU A CA 1
ATOM 821 C C . LEU A 1 103 ? 4.117 -7.199 -13.381 1.00 97.19 103 LEU A C 1
ATOM 823 O O . LEU A 1 103 ? 3.850 -8.096 -12.586 1.00 97.19 103 LEU A O 1
ATOM 827 N N . GLU A 1 104 ? 4.514 -7.438 -14.633 1.00 96.38 104 GLU A N 1
ATOM 828 C CA . GLU A 1 104 ? 4.720 -8.783 -15.180 1.00 96.38 104 GLU A CA 1
ATOM 829 C C . GLU A 1 104 ? 5.897 -9.510 -14.504 1.00 96.38 104 GLU A C 1
ATOM 831 O O . GLU A 1 104 ? 5.762 -10.658 -14.075 1.00 96.38 104 GLU A O 1
ATOM 836 N N . GLN A 1 105 ? 7.034 -8.837 -14.312 1.00 96.00 105 GLN A N 1
ATOM 837 C CA . GLN A 1 105 ? 8.200 -9.412 -13.623 1.00 96.00 105 GLN A CA 1
ATOM 838 C C . GLN A 1 105 ? 7.913 -9.758 -12.153 1.00 96.00 105 GLN A C 1
ATOM 840 O O . GLN A 1 105 ? 8.486 -10.705 -11.614 1.00 96.00 105 GLN A O 1
ATOM 845 N N . HIS A 1 106 ? 6.988 -9.032 -11.520 1.00 96.56 106 HIS A N 1
ATOM 846 C CA . HIS A 1 106 ? 6.597 -9.202 -10.120 1.00 96.56 106 HIS A CA 1
ATOM 847 C C . HIS A 1 106 ? 5.214 -9.864 -9.948 1.00 96.56 106 HIS A C 1
ATOM 849 O O . HIS A 1 106 ? 4.610 -9.762 -8.875 1.00 96.56 106 HIS A O 1
ATOM 855 N N . THR A 1 107 ? 4.726 -10.585 -10.971 1.00 97.25 107 THR A N 1
ATOM 856 C CA . THR A 1 107 ? 3.348 -11.118 -11.057 1.00 97.25 107 THR A CA 1
ATOM 857 C C . THR A 1 107 ? 2.878 -11.806 -9.776 1.00 97.25 107 THR A C 1
ATOM 859 O O . THR A 1 107 ? 1.821 -11.461 -9.260 1.00 97.25 107 THR A O 1
ATOM 862 N N . LEU A 1 108 ? 3.674 -12.716 -9.201 1.00 97.25 108 LEU A N 1
ATOM 863 C CA . LEU A 1 108 ? 3.274 -13.466 -8.003 1.00 97.25 108 LEU A CA 1
ATOM 864 C C . LEU A 1 108 ? 2.925 -12.550 -6.815 1.00 97.25 108 LEU A C 1
ATOM 866 O O . LEU A 1 108 ? 1.956 -12.798 -6.100 1.00 97.25 108 LEU A O 1
ATOM 870 N N . MET A 1 109 ? 3.717 -11.501 -6.581 1.00 98.00 109 MET A N 1
ATOM 871 C CA . MET A 1 109 ? 3.469 -10.561 -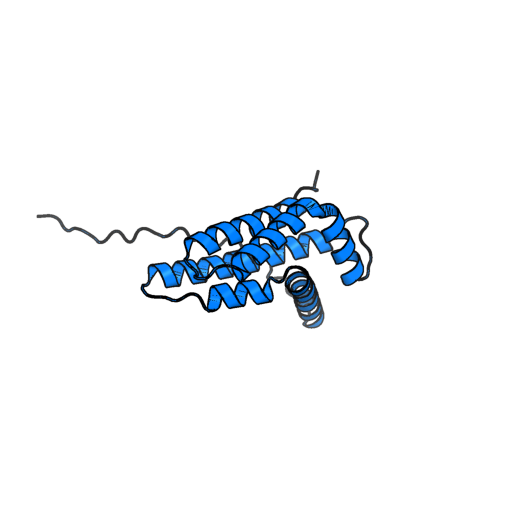5.481 1.00 98.00 109 MET A CA 1
ATOM 872 C C . MET A 1 109 ? 2.323 -9.605 -5.812 1.00 98.00 109 MET A C 1
ATOM 874 O O . MET A 1 109 ? 1.515 -9.282 -4.943 1.00 98.00 109 MET A O 1
ATOM 878 N N . VAL A 1 110 ? 2.208 -9.196 -7.078 1.00 98.31 110 VAL A N 1
ATOM 879 C CA . VAL A 1 110 ? 1.096 -8.365 -7.557 1.00 98.31 110 VAL A CA 1
ATOM 880 C C . VAL A 1 110 ? -0.239 -9.098 -7.402 1.00 98.31 110 VAL A C 1
ATOM 882 O O . VAL A 1 110 ? -1.221 -8.501 -6.968 1.00 98.31 110 VAL A O 1
ATOM 885 N N . GLU A 1 111 ? -0.290 -10.391 -7.720 1.00 98.25 111 GLU A N 1
ATOM 886 C CA . GLU A 1 111 ? -1.488 -11.219 -7.566 1.00 98.25 111 GLU A CA 1
ATOM 887 C C . GLU A 1 111 ? -1.900 -11.374 -6.102 1.00 98.25 111 GLU A C 1
ATOM 889 O O . GLU A 1 111 ? -3.084 -11.241 -5.797 1.00 98.25 111 GLU A O 1
ATOM 894 N N . ARG A 1 112 ? -0.944 -11.575 -5.186 1.00 98.31 112 ARG A N 1
ATOM 895 C CA . ARG A 1 112 ? -1.225 -11.612 -3.740 1.00 98.31 112 ARG A CA 1
ATOM 896 C C . ARG A 1 112 ? -1.813 -10.302 -3.237 1.00 98.31 112 ARG A C 1
ATOM 898 O O . ARG A 1 112 ? -2.854 -10.309 -2.584 1.00 98.31 112 ARG A O 1
ATOM 905 N N . TRP A 1 113 ? -1.203 -9.180 -3.614 1.00 98.62 113 TRP A N 1
ATOM 906 C CA . TRP A 1 113 ? -1.724 -7.858 -3.280 1.00 98.62 113 TRP A CA 1
ATOM 907 C C . TRP A 1 113 ? -3.151 -7.654 -3.813 1.00 98.62 113 TRP A C 1
ATOM 909 O O . TRP A 1 113 ? -4.049 -7.238 -3.081 1.00 98.62 113 TRP A O 1
ATOM 919 N N . ARG A 1 114 ? -3.400 -8.011 -5.076 1.00 98.50 114 ARG A N 1
ATOM 920 C CA . ARG A 1 114 ? -4.737 -7.911 -5.680 1.00 98.50 114 ARG A CA 1
ATOM 921 C C . ARG A 1 114 ? -5.754 -8.825 -4.997 1.00 98.50 114 ARG A C 1
ATOM 923 O O . ARG A 1 114 ? -6.890 -8.404 -4.799 1.00 98.50 114 ARG A O 1
ATOM 930 N N . ALA A 1 115 ? -5.364 -10.035 -4.602 1.00 98.31 115 ALA A N 1
ATOM 931 C CA . ALA A 1 115 ? -6.226 -10.939 -3.844 1.00 98.31 115 ALA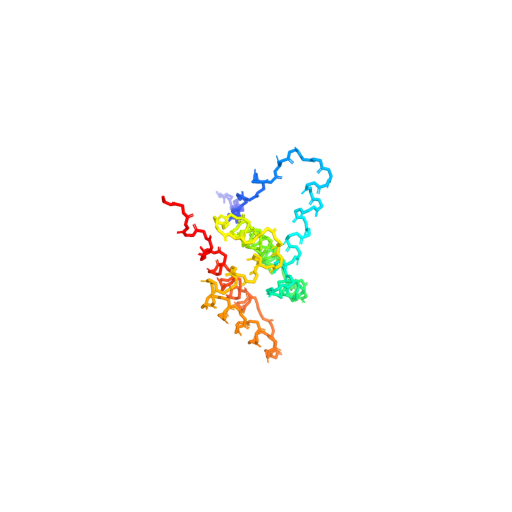 A CA 1
ATOM 932 C C . ALA A 1 115 ? -6.600 -10.344 -2.475 1.00 98.31 115 ALA A C 1
ATOM 934 O O . ALA A 1 115 ? -7.780 -10.311 -2.130 1.00 98.31 115 ALA A O 1
ATOM 935 N N . MET A 1 116 ? -5.635 -9.762 -1.756 1.00 98.06 116 MET A N 1
ATOM 936 C CA . MET A 1 116 ? -5.887 -9.049 -0.498 1.00 98.06 116 MET A CA 1
ATOM 937 C C . MET A 1 116 ? -6.889 -7.895 -0.687 1.00 98.06 116 MET A C 1
ATOM 939 O O . MET A 1 116 ? -7.814 -7.719 0.106 1.00 98.06 116 MET A O 1
ATOM 943 N N . LEU A 1 117 ? -6.776 -7.128 -1.776 1.00 98.00 117 LEU A N 1
ATOM 944 C CA . LEU A 1 117 ? -7.733 -6.065 -2.104 1.00 98.00 117 LEU A CA 1
ATOM 945 C C . LEU A 1 117 ? -9.149 -6.578 -2.408 1.00 98.00 117 LEU A C 1
ATOM 947 O O . LEU A 1 117 ? -10.126 -5.877 -2.111 1.00 98.00 117 LEU A O 1
ATOM 951 N N . VAL A 1 118 ? -9.270 -7.766 -3.007 1.00 97.94 118 VAL A N 1
ATOM 952 C CA . VAL A 1 118 ? -10.558 -8.437 -3.241 1.00 97.94 118 VAL A CA 1
ATOM 953 C C . VAL A 1 118 ? -11.184 -8.854 -1.914 1.00 97.94 118 VAL A C 1
ATOM 955 O O . VAL A 1 118 ? -12.358 -8.562 -1.687 1.00 97.94 118 VAL A O 1
ATOM 958 N N . GLU A 1 119 ? -10.409 -9.461 -1.015 1.00 96.62 119 GLU A N 1
ATOM 959 C CA . GLU A 1 119 ? -10.884 -9.836 0.321 1.00 96.62 119 GLU A CA 1
ATOM 960 C C . GLU A 1 119 ? -11.353 -8.614 1.122 1.00 96.62 119 GLU A C 1
ATOM 962 O O . GLU A 1 119 ? -12.450 -8.633 1.682 1.00 96.62 119 GLU A O 1
ATOM 967 N N . LEU A 1 120 ? -10.593 -7.511 1.100 1.00 95.88 120 LEU A N 1
ATOM 968 C CA . LEU A 1 120 ? -10.992 -6.260 1.756 1.00 95.88 120 LEU A CA 1
ATOM 969 C C . LEU A 1 120 ? -12.310 -5.695 1.211 1.00 95.88 120 LEU A C 1
ATOM 971 O O . LEU A 1 120 ? -13.114 -5.183 1.983 1.00 95.88 120 LEU A O 1
ATOM 975 N N . ARG A 1 121 ? -12.554 -5.784 -0.103 1.00 95.56 121 ARG A N 1
ATOM 976 C CA . ARG A 1 121 ? -13.820 -5.333 -0.718 1.00 95.56 121 ARG A CA 1
ATOM 977 C C . ARG A 1 121 ? -15.004 -6.216 -0.346 1.00 95.56 121 ARG A C 1
ATOM 979 O O . ARG A 1 121 ? -16.127 -5.724 -0.300 1.00 95.56 121 ARG A O 1
ATOM 986 N N . ALA A 1 122 ? -14.765 -7.508 -0.141 1.00 95.50 122 ALA A N 1
ATOM 987 C CA . ALA A 1 122 ? -15.801 -8.473 0.206 1.00 95.50 122 ALA A CA 1
ATOM 988 C C . ALA A 1 122 ? -16.147 -8.470 1.704 1.00 95.50 122 ALA A C 1
ATOM 990 O O . ALA A 1 122 ? -17.189 -9.000 2.095 1.00 95.50 122 ALA A O 1
ATOM 991 N N . ALA A 1 123 ? -15.288 -7.896 2.548 1.00 92.56 123 ALA A N 1
ATOM 992 C CA . ALA A 1 123 ? -15.487 -7.881 3.986 1.00 92.56 123 ALA A CA 1
ATOM 993 C C . ALA A 1 123 ? -16.713 -7.047 4.400 1.00 92.56 123 ALA A C 1
ATOM 995 O O . ALA A 1 123 ? -16.912 -5.917 3.962 1.00 92.56 123 ALA A O 1
ATOM 996 N N . SER A 1 124 ? -17.524 -7.591 5.310 1.00 82.06 124 SER A N 1
ATOM 997 C CA . SER A 1 124 ? -18.710 -6.922 5.869 1.00 82.06 124 SER A CA 1
ATOM 998 C C . SER A 1 124 ? -18.394 -5.962 7.025 1.00 82.06 124 SER A C 1
ATOM 1000 O O . SER A 1 124 ? -19.303 -5.385 7.620 1.00 82.06 124 SER A O 1
ATOM 1002 N N . GLY A 1 125 ? -17.118 -5.826 7.383 1.00 82.81 125 GLY A N 1
ATOM 1003 C CA . GLY A 1 125 ? -16.621 -4.977 8.455 1.00 82.81 125 GLY A CA 1
ATOM 1004 C C . GLY A 1 125 ? -15.120 -4.757 8.309 1.00 82.81 125 GLY A C 1
ATOM 1005 O O . GLY A 1 125 ? -14.445 -5.477 7.577 1.00 82.81 125 GLY A O 1
ATOM 1006 N N . THR A 1 126 ? -14.610 -3.743 8.996 1.00 80.50 126 THR A N 1
ATOM 1007 C CA . THR A 1 126 ? -13.206 -3.336 8.924 1.00 80.50 126 THR A CA 1
ATOM 1008 C C . THR A 1 126 ? -12.653 -3.176 10.326 1.00 80.50 126 THR A C 1
ATOM 1010 O O . THR A 1 126 ? -13.176 -2.369 11.097 1.00 80.50 126 THR A O 1
ATOM 1013 N N . ASP A 1 127 ? -11.582 -3.894 10.642 1.00 90.88 127 ASP A N 1
ATOM 1014 C CA . ASP A 1 127 ? -10.817 -3.694 11.869 1.00 90.88 127 ASP A CA 1
ATOM 1015 C C . ASP A 1 127 ? -9.347 -3.394 11.562 1.00 90.88 127 ASP A C 1
ATOM 1017 O O . ASP A 1 127 ? -8.857 -3.613 10.458 1.00 90.88 127 ASP A O 1
ATOM 1021 N N . TYR A 1 128 ? -8.625 -2.875 12.552 1.00 95.06 128 TYR A N 1
ATOM 1022 C CA . TYR A 1 128 ? -7.221 -2.497 12.387 1.00 95.06 128 TYR A CA 1
ATOM 1023 C C . TYR A 1 128 ? -6.289 -3.685 12.102 1.00 95.06 128 TYR A C 1
ATOM 1025 O O . TYR A 1 128 ? -5.230 -3.482 11.508 1.00 95.06 128 TYR A O 1
ATOM 1033 N N . ALA A 1 129 ? -6.649 -4.906 12.506 1.00 95.56 129 ALA A N 1
ATOM 1034 C CA . ALA A 1 129 ? -5.825 -6.084 12.254 1.00 95.56 129 ALA A CA 1
ATOM 1035 C C . ALA A 1 129 ? -5.845 -6.455 10.766 1.00 95.56 129 ALA A C 1
ATOM 1037 O O . ALA A 1 129 ? -4.796 -6.762 10.204 1.00 95.56 129 ALA A O 1
ATOM 1038 N N . MET A 1 130 ? -6.997 -6.329 10.103 1.00 96.19 130 MET A N 1
ATOM 1039 C CA . MET A 1 130 ? -7.115 -6.537 8.657 1.00 96.19 130 MET A CA 1
ATOM 1040 C C . MET A 1 130 ? -6.196 -5.601 7.857 1.00 96.19 130 MET A C 1
ATOM 1042 O O . MET A 1 130 ? -5.521 -6.045 6.931 1.00 96.19 130 MET A O 1
ATOM 1046 N N . TYR A 1 131 ? -6.108 -4.321 8.235 1.00 97.06 131 TYR A N 1
ATOM 1047 C CA . TYR A 1 131 ? -5.219 -3.364 7.557 1.00 97.06 131 TYR A CA 1
ATOM 1048 C C . TYR A 1 131 ? -3.747 -3.585 7.892 1.00 97.06 131 TYR A C 1
ATOM 1050 O O . TYR A 1 131 ? -2.896 -3.334 7.047 1.00 97.06 131 TYR A O 1
ATOM 1058 N N . ALA A 1 132 ? -3.424 -4.106 9.079 1.00 97.56 132 ALA A N 1
ATOM 1059 C CA . ALA A 1 132 ? -2.057 -4.525 9.378 1.00 97.56 132 ALA A CA 1
ATOM 1060 C C . ALA A 1 132 ? -1.602 -5.663 8.444 1.00 97.56 132 ALA A C 1
ATOM 1062 O O . ALA A 1 132 ? -0.475 -5.633 7.948 1.00 97.56 132 ALA A O 1
ATOM 1063 N N . VAL A 1 133 ? -2.483 -6.632 8.162 1.00 97.38 133 VAL A N 1
ATOM 1064 C CA . VAL A 1 133 ? -2.215 -7.715 7.198 1.00 97.38 133 VAL A CA 1
ATOM 1065 C C . VAL A 1 133 ? -2.081 -7.157 5.782 1.00 97.38 133 VAL A C 1
ATOM 1067 O O . VAL A 1 133 ? -1.096 -7.436 5.105 1.00 97.38 133 VAL A O 1
ATOM 1070 N N . ALA A 1 134 ? -3.000 -6.294 5.351 1.00 98.06 134 ALA A N 1
ATOM 1071 C CA . ALA A 1 134 ? -2.927 -5.702 4.018 1.00 98.06 134 ALA A CA 1
ATOM 1072 C C . ALA A 1 134 ? -1.682 -4.814 3.816 1.00 98.06 134 ALA A C 1
ATOM 1074 O O . ALA A 1 134 ? -1.029 -4.902 2.776 1.00 98.06 134 ALA A O 1
ATOM 1075 N N . ASN A 1 135 ? -1.277 -4.032 4.825 1.00 98.00 135 ASN A N 1
ATOM 1076 C CA . ASN A 1 135 ? -0.011 -3.290 4.799 1.00 98.00 135 ASN A CA 1
ATOM 1077 C C . ASN A 1 135 ? 1.200 -4.219 4.666 1.00 98.00 135 ASN A C 1
ATOM 1079 O O . ASN A 1 135 ? 2.192 -3.833 4.044 1.00 98.00 135 ASN A O 1
ATOM 1083 N N . ARG A 1 136 ? 1.142 -5.426 5.242 1.00 97.88 136 ARG A N 1
ATOM 1084 C CA . ARG A 1 136 ? 2.217 -6.411 5.109 1.00 97.88 136 ARG A CA 1
ATOM 1085 C C . ARG A 1 136 ? 2.305 -6.971 3.689 1.00 97.88 136 ARG A C 1
ATOM 1087 O O . ARG A 1 136 ? 3.409 -7.059 3.165 1.00 97.88 136 ARG A O 1
ATOM 1094 N N . GLU A 1 137 ? 1.180 -7.281 3.055 1.00 98.12 137 GLU A N 1
ATOM 1095 C CA . GLU A 1 137 ? 1.169 -7.750 1.662 1.00 98.12 137 GLU A CA 1
ATOM 1096 C C . GLU A 1 137 ? 1.729 -6.686 0.701 1.00 98.12 137 GLU A C 1
ATOM 1098 O O . GLU A 1 137 ? 2.546 -6.993 -0.171 1.00 98.12 137 GLU A O 1
ATOM 1103 N N . LEU A 1 138 ? 1.366 -5.411 0.894 1.00 98.50 138 LEU A N 1
ATOM 1104 C CA . LEU A 1 138 ? 1.918 -4.316 0.089 1.00 98.50 138 LEU A CA 1
ATOM 1105 C C . LEU A 1 138 ? 3.415 -4.083 0.364 1.00 98.50 138 LEU A C 1
ATOM 1107 O O . LEU A 1 138 ? 4.172 -3.787 -0.564 1.00 98.50 138 LEU A O 1
ATOM 1111 N N . LEU A 1 139 ? 3.869 -4.272 1.610 1.00 98.00 139 LEU A N 1
ATOM 1112 C CA . LEU A 1 139 ? 5.294 -4.269 1.956 1.00 98.00 139 LEU A CA 1
ATOM 1113 C C . LEU A 1 139 ? 6.052 -5.368 1.206 1.00 98.00 139 LEU A C 1
ATOM 1115 O O . LEU A 1 139 ? 7.109 -5.094 0.642 1.00 98.00 139 LEU A O 1
ATOM 1119 N N . ASP A 1 140 ? 5.529 -6.592 1.192 1.00 97.00 140 ASP A N 1
ATOM 1120 C CA . ASP A 1 140 ? 6.177 -7.723 0.526 1.00 97.00 140 ASP A CA 1
ATOM 1121 C C . ASP A 1 140 ? 6.281 -7.492 -0.993 1.00 97.00 140 ASP A C 1
ATOM 1123 O O . ASP A 1 140 ? 7.341 -7.730 -1.585 1.00 97.00 140 ASP A O 1
ATOM 1127 N N . LEU A 1 141 ? 5.250 -6.903 -1.615 1.00 98.06 141 LEU A N 1
ATOM 1128 C CA . LEU A 1 141 ? 5.319 -6.432 -3.002 1.00 98.06 141 LEU A CA 1
ATOM 1129 C C . LEU A 1 141 ? 6.413 -5.371 -3.196 1.00 98.06 141 LEU A C 1
ATOM 1131 O O . LEU A 1 141 ? 7.241 -5.509 -4.100 1.00 98.06 141 LEU 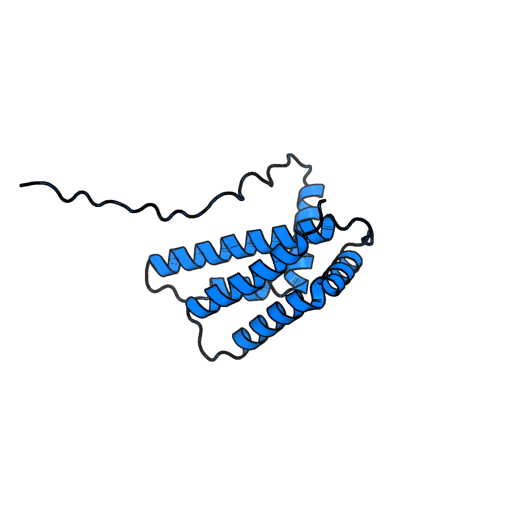A O 1
ATOM 1135 N N . ALA A 1 142 ? 6.459 -4.347 -2.340 1.00 96.62 142 ALA A N 1
ATOM 1136 C CA . ALA A 1 142 ? 7.459 -3.283 -2.422 1.00 96.62 142 ALA A CA 1
ATOM 1137 C C . ALA A 1 142 ? 8.897 -3.807 -2.277 1.00 96.62 142 ALA A C 1
ATOM 1139 O O . ALA A 1 142 ? 9.791 -3.372 -3.005 1.00 96.62 142 ALA A O 1
ATOM 1140 N N . MET A 1 143 ? 9.123 -4.771 -1.380 1.00 94.62 143 MET A N 1
ATOM 1141 C CA . MET A 1 143 ? 10.432 -5.400 -1.171 1.00 94.62 143 MET A CA 1
ATOM 1142 C C . MET A 1 143 ? 10.855 -6.296 -2.333 1.00 94.62 143 MET A C 1
ATOM 1144 O O . MET A 1 143 ? 12.048 -6.378 -2.624 1.00 94.62 143 MET A O 1
ATOM 1148 N N . SER A 1 144 ? 9.911 -6.925 -3.039 1.00 94.06 144 SER A N 1
ATOM 1149 C CA . SER A 1 144 ? 10.245 -7.778 -4.186 1.00 94.06 144 SER A CA 1
ATOM 1150 C C . SER A 1 144 ? 11.003 -7.023 -5.285 1.00 94.06 144 SER A C 1
ATOM 1152 O O . SER A 1 144 ? 11.861 -7.601 -5.946 1.00 94.06 144 SER A O 1
ATOM 1154 N N . GLY A 1 145 ? 10.751 -5.716 -5.418 1.00 85.06 145 GLY A N 1
ATOM 1155 C CA . GLY A 1 145 ? 11.415 -4.827 -6.369 1.00 85.06 145 GLY A CA 1
ATOM 1156 C C . GLY A 1 145 ? 12.792 -4.305 -5.941 1.00 85.06 145 GLY A C 1
ATOM 1157 O O . GLY A 1 145 ? 13.473 -3.678 -6.751 1.00 85.06 145 GLY A O 1
ATOM 1158 N N . GLN A 1 146 ? 13.219 -4.535 -4.694 1.00 80.12 146 GLN A N 1
ATOM 1159 C CA . GLN A 1 146 ? 14.520 -4.072 -4.180 1.00 80.12 146 GLN A CA 1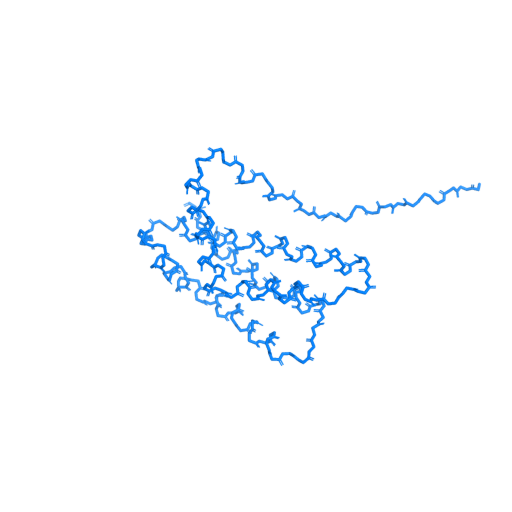
ATOM 1160 C C . GLN A 1 146 ? 15.648 -5.104 -4.366 1.00 80.12 146 GLN A C 1
ATOM 1162 O O . GLN A 1 146 ? 16.801 -4.831 -4.046 1.00 80.12 146 GLN A O 1
ATOM 1167 N N . GLY A 1 147 ? 15.332 -6.294 -4.889 1.00 63.53 147 GLY A N 1
ATOM 1168 C CA . GLY A 1 147 ? 16.229 -7.453 -4.925 1.00 63.53 147 GLY A CA 1
ATOM 1169 C C . GLY A 1 147 ? 17.316 -7.481 -6.006 1.00 63.53 147 GLY A C 1
ATOM 1170 O O . GLY A 1 147 ? 17.956 -8.517 -6.151 1.00 63.53 147 GLY A O 1
ATOM 1171 N N . ILE A 1 148 ? 17.555 -6.410 -6.771 1.00 49.53 148 ILE A N 1
ATOM 1172 C CA . ILE A 1 148 ? 18.590 -6.409 -7.821 1.00 49.53 148 ILE A CA 1
ATOM 1173 C C . ILE A 1 148 ? 19.496 -5.188 -7.659 1.00 49.53 148 ILE A C 1
ATOM 1175 O O . ILE A 1 148 ? 19.333 -4.153 -8.297 1.00 49.53 148 ILE A O 1
ATOM 1179 N N . THR A 1 149 ? 20.483 -5.315 -6.779 1.00 40.72 149 THR A N 1
ATOM 1180 C CA . THR A 1 149 ? 21.766 -4.616 -6.911 1.00 40.72 149 THR A CA 1
ATOM 1181 C C . THR A 1 149 ? 22.834 -5.544 -6.338 1.00 40.72 149 THR A C 1
ATOM 1183 O O . THR A 1 149 ? 23.069 -5.554 -5.131 1.00 40.72 149 THR A O 1
ATOM 1186 N N . VAL A 1 150 ? 23.420 -6.386 -7.190 1.00 32.78 150 VAL A N 1
ATOM 1187 C CA . VAL A 1 150 ? 24.669 -7.110 -6.905 1.00 32.78 150 VAL A CA 1
ATOM 1188 C C . VAL A 1 150 ? 25.653 -6.764 -8.003 1.00 32.78 150 VAL A C 1
ATOM 1190 O O . VAL A 1 150 ? 25.231 -6.824 -9.180 1.00 32.78 150 VAL A O 1
#

Sequence (150 aa):
TERFTRQRLPVVFHRQTADLLQVPGNVQRAADGEVRLGNVGSALDITWYLQQISSLPVENNWQALAREAFRDDVDWQQRAITVSVLQMADGPSEIDARLALWLEQHTLMVERWRAMLVELRAASGTDYAMYAVANRELLDLAMSGQGITV

Radius of gyration: 18.27 Å; chains: 1; bounding box: 43×36×71 Å